Protein AF-M3UUQ3-F1 (afdb_monomer_lite)

Foldseek 3Di:
DVLLVLCVVVCVCVPPDPVCSVVLVVVLVVQCCVPVVVLVVCCVPPVPPDPVSVVVSVVSSVCCVVPDDD

Secondary structure (DSSP, 8-state):
-HHHHHHHHTTTTTTS-HHHHHHHHHHHHHHHHHHSHHHHHHHHHH----HHHHHHHHHHHHHHHHH---

Radius of gyration: 11.54 Å; chains: 1; bounding box: 28×19×28 Å

Organism: NCBI:txid885319

InterPro domains:
  IPR000793 ATP synthase, alpha subunit, C-terminal [PF00306] (3-64)
  IPR038376 ATP synthase, alpha subunit, C-terminal domain superfamily [G3DSA:1.20.150.20] (1-70)

Structure (mmCIF, N/CA/C/O backbone):
data_AF-M3UUQ3-F1
#
_entry.id   AF-M3UUQ3-F1
#
loop_
_atom_site.group_PDB
_atom_site.id
_atom_site.type_symbol
_atom_site.label_atom_id
_atom_site.label_alt_id
_atom_site.label_comp_id
_atom_site.label_asym_id
_atom_site.label_entity_id
_atom_site.label_seq_id
_atom_site.pdbx_PDB_ins_code
_atom_site.Cartn_x
_atom_site.Cartn_y
_atom_site.Cartn_z
_atom_site.occupancy
_atom_site.B_iso_or_equiv
_atom_site.auth_seq_id
_atom_site.auth_comp_id
_atom_site.auth_asym_id
_atom_site.auth_atom_id
_atom_site.pdbx_PDB_model_num
ATOM 1 N N . MET A 1 1 ? 2.329 -10.579 1.098 1.00 56.97 1 MET A N 1
ATOM 2 C CA . MET A 1 1 ? 2.903 -10.495 2.459 1.00 56.97 1 MET A CA 1
ATOM 3 C C . MET A 1 1 ? 3.954 -9.394 2.601 1.00 56.97 1 MET A C 1
ATOM 5 O O . MET A 1 1 ? 4.045 -8.812 3.670 1.00 56.97 1 MET A O 1
ATOM 9 N N . SER A 1 2 ? 4.704 -9.045 1.547 1.00 66.50 2 SER A N 1
ATOM 10 C CA . SER A 1 2 ? 5.711 -7.966 1.590 1.00 66.50 2 SER A CA 1
ATOM 11 C C . SER A 1 2 ? 5.120 -6.580 1.905 1.00 66.50 2 SER A C 1
ATOM 13 O O . SER A 1 2 ? 5.713 -5.815 2.652 1.00 66.50 2 SER A O 1
ATOM 15 N N . LEU A 1 3 ? 3.917 -6.282 1.399 1.00 67.69 3 LEU A N 1
ATOM 16 C CA . LEU A 1 3 ? 3.179 -5.041 1.692 1.00 67.69 3 LEU A CA 1
ATOM 17 C C . LEU A 1 3 ? 2.770 -4.909 3.161 1.00 67.69 3 LEU A C 1
ATOM 19 O O . LEU A 1 3 ? 2.878 -3.828 3.727 1.00 67.69 3 LEU A O 1
ATOM 23 N N . SER A 1 4 ? 2.320 -5.998 3.779 1.00 66.56 4 SER A N 1
ATOM 24 C CA . SER A 1 4 ? 1.923 -6.027 5.188 1.00 66.56 4 SER A CA 1
ATOM 25 C C . SER A 1 4 ? 3.113 -5.755 6.098 1.00 66.56 4 SER A C 1
ATOM 27 O O . SER A 1 4 ? 3.024 -4.950 7.020 1.00 66.56 4 SER A O 1
ATOM 29 N N . LEU A 1 5 ? 4.253 -6.379 5.782 1.00 70.25 5 LEU A N 1
ATOM 30 C CA . LEU A 1 5 ? 5.505 -6.170 6.499 1.00 70.25 5 LEU A CA 1
ATOM 31 C C . LEU A 1 5 ? 5.994 -4.725 6.347 1.00 70.25 5 LEU A C 1
ATOM 33 O O . LEU A 1 5 ? 6.395 -4.109 7.325 1.00 70.25 5 LEU A O 1
ATOM 37 N N . TYR A 1 6 ? 5.874 -4.161 5.146 1.00 73.06 6 TYR A N 1
ATOM 38 C CA . TYR A 1 6 ? 6.207 -2.767 4.870 1.00 73.06 6 TYR A CA 1
ATOM 39 C C . TYR A 1 6 ? 5.297 -1.774 5.612 1.00 73.06 6 TYR A C 1
ATOM 41 O O . TYR A 1 6 ? 5.769 -0.800 6.199 1.00 73.06 6 TYR A O 1
ATOM 49 N N . ALA A 1 7 ? 3.985 -2.023 5.619 1.00 70.94 7 ALA A N 1
ATOM 50 C CA . ALA A 1 7 ? 3.021 -1.208 6.349 1.00 70.94 7 ALA A CA 1
ATOM 51 C C . ALA A 1 7 ? 3.242 -1.284 7.870 1.00 70.94 7 ALA A C 1
ATOM 53 O O . ALA A 1 7 ? 3.065 -0.279 8.561 1.00 70.94 7 ALA A O 1
ATOM 54 N N . ALA A 1 8 ? 3.661 -2.447 8.378 1.00 71.69 8 ALA A N 1
ATOM 55 C CA . ALA 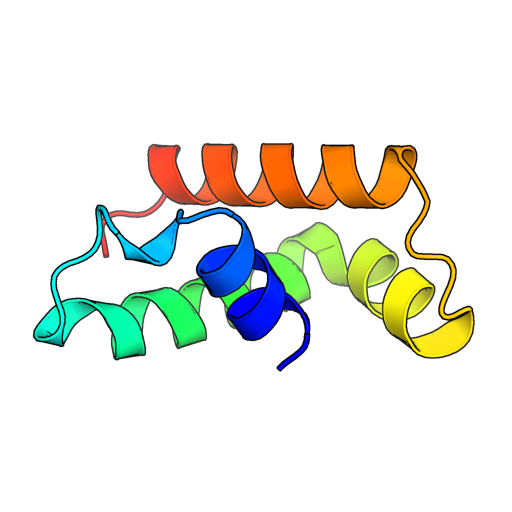A 1 8 ? 4.047 -2.638 9.771 1.00 71.69 8 ALA A CA 1
ATOM 56 C C . ALA A 1 8 ? 5.339 -1.882 10.123 1.00 71.69 8 ALA A C 1
ATOM 58 O O . ALA A 1 8 ? 5.338 -1.104 11.071 1.00 71.69 8 ALA A O 1
ATOM 59 N N . GLU A 1 9 ? 6.403 -2.048 9.331 1.00 72.31 9 GLU A N 1
ATOM 60 C CA . GLU A 1 9 ? 7.704 -1.377 9.511 1.00 72.31 9 GLU A CA 1
ATOM 61 C C . GLU A 1 9 ? 7.577 0.149 9.518 1.00 72.31 9 GLU A C 1
ATOM 63 O O . GLU A 1 9 ? 8.155 0.829 10.361 1.00 72.31 9 GLU A O 1
ATOM 68 N N . ARG A 1 10 ? 6.7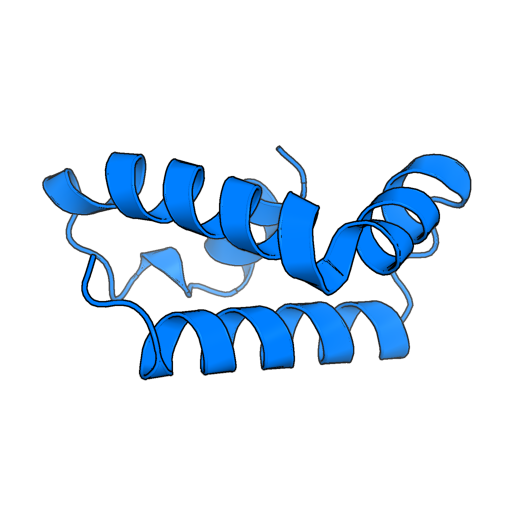74 0.705 8.604 1.00 73.06 10 ARG A N 1
ATOM 69 C CA . ARG A 1 10 ? 6.573 2.158 8.511 1.00 73.06 10 ARG A CA 1
ATOM 70 C C . ARG A 1 10 ? 5.515 2.720 9.457 1.00 73.06 10 ARG A C 1
ATOM 72 O O . ARG A 1 10 ? 5.261 3.921 9.425 1.00 73.06 10 ARG A O 1
ATOM 79 N N . GLY A 1 11 ? 4.890 1.885 10.287 1.00 71.75 11 GLY A N 1
ATOM 80 C CA . GLY A 1 11 ? 3.878 2.328 11.246 1.00 71.75 11 GLY A CA 1
ATOM 81 C C . GLY A 1 11 ? 2.558 2.773 10.609 1.00 71.75 11 GLY A C 1
ATOM 82 O O . GLY A 1 11 ? 1.756 3.436 11.262 1.00 71.75 11 GLY A O 1
ATOM 83 N N . PHE A 1 12 ? 2.283 2.394 9.356 1.00 71.06 12 PHE A N 1
ATOM 84 C CA . PHE A 1 12 ? 0.979 2.647 8.730 1.00 71.06 12 PHE A CA 1
ATOM 85 C C . PHE A 1 12 ? -0.146 1.854 9.402 1.00 71.06 12 PHE A C 1
ATOM 87 O O . PHE A 1 12 ? -1.295 2.287 9.369 1.00 71.06 12 PHE A O 1
ATOM 94 N N . LEU A 1 13 ? 0.192 0.731 10.045 1.00 68.69 13 LEU A N 1
ATOM 95 C CA . LEU A 1 13 ? -0.729 -0.059 10.865 1.00 68.69 13 LEU A CA 1
ATOM 96 C C . LEU A 1 13 ? -0.979 0.550 12.254 1.00 68.69 13 LEU A C 1
ATOM 98 O O . LEU A 1 13 ? -1.960 0.185 12.890 1.00 68.69 13 LEU A O 1
ATOM 102 N N . SER A 1 14 ? -0.147 1.490 12.720 1.00 69.12 14 SER A N 1
ATOM 103 C CA . SER A 1 14 ? -0.294 2.106 14.051 1.00 69.12 14 SER A CA 1
ATOM 104 C C . SER A 1 14 ? -1.549 2.972 14.176 1.00 69.12 14 SER A C 1
ATOM 106 O O . SER A 1 14 ? -2.060 3.171 15.272 1.00 69.12 14 SER A O 1
ATOM 108 N N . ASP A 1 15 ? -2.044 3.484 13.051 1.00 69.69 15 ASP A N 1
ATOM 109 C CA . ASP A 1 15 ? -3.250 4.317 12.963 1.00 69.69 15 ASP A CA 1
ATOM 110 C C . ASP A 1 15 ? -4.521 3.479 12.703 1.00 69.69 15 ASP A C 1
ATOM 112 O O . ASP A 1 15 ? -5.630 4.003 12.633 1.00 69.69 15 ASP A O 1
ATOM 116 N N . VAL A 1 16 ? -4.374 2.160 12.542 1.00 70.81 16 VAL A N 1
ATOM 117 C CA . VAL A 1 16 ? -5.464 1.233 12.228 1.00 70.81 16 VAL A CA 1
ATOM 118 C C . VAL A 1 16 ? -5.797 0.425 13.481 1.00 70.81 16 VAL A C 1
ATOM 120 O O . VAL A 1 16 ? -4.931 -0.196 14.090 1.00 70.81 16 VAL A O 1
ATOM 123 N N . SER A 1 17 ? -7.069 0.418 13.887 1.00 75.56 17 SER A N 1
ATOM 124 C CA . SER A 1 17 ? -7.514 -0.400 15.025 1.00 75.56 17 SER A CA 1
ATOM 125 C C . SER A 1 17 ? -7.268 -1.885 14.772 1.00 75.56 17 SER A C 1
ATOM 127 O O . SER A 1 17 ? -7.479 -2.352 13.659 1.00 75.56 17 SER A O 1
ATOM 129 N N . LEU A 1 18 ? -6.899 -2.639 15.812 1.00 75.19 18 LEU A N 1
ATOM 130 C CA . LEU A 1 18 ? -6.546 -4.063 15.710 1.00 75.19 18 LEU A CA 1
ATOM 131 C C . LEU A 1 18 ? -7.616 -4.904 14.985 1.00 75.19 18 LEU A C 1
ATOM 133 O O . LEU A 1 18 ? -7.291 -5.748 14.158 1.00 75.19 18 LEU A O 1
ATOM 137 N N . ASP A 1 19 ? -8.891 -4.608 15.246 1.00 78.62 19 ASP A N 1
ATOM 138 C CA . ASP A 1 19 ? -10.062 -5.233 14.613 1.00 78.62 19 ASP A CA 1
ATOM 139 C C . ASP A 1 19 ? -10.168 -4.939 13.101 1.00 78.62 19 ASP A C 1
ATOM 141 O O . ASP A 1 19 ? -10.635 -5.751 12.308 1.00 78.62 19 ASP A O 1
ATOM 145 N N . LYS A 1 20 ? -9.650 -3.782 12.682 1.00 76.06 20 LYS A N 1
ATOM 146 C CA . LYS A 1 20 ? -9.649 -3.282 11.304 1.00 76.06 20 LYS A CA 1
ATOM 147 C C . LYS A 1 20 ? -8.390 -3.672 10.526 1.00 76.06 20 LYS A C 1
ATOM 149 O O . LYS A 1 20 ? -8.396 -3.557 9.303 1.00 76.06 20 LYS A O 1
ATOM 154 N N . ILE A 1 21 ? -7.329 -4.140 11.196 1.00 78.56 21 ILE A N 1
ATOM 155 C CA . ILE A 1 21 ? -6.055 -4.505 10.549 1.00 78.56 21 ILE A CA 1
ATOM 156 C C . ILE A 1 21 ? -6.265 -5.608 9.511 1.00 78.56 21 ILE A C 1
ATOM 158 O O . ILE A 1 21 ? -5.742 -5.491 8.409 1.00 78.56 21 ILE A O 1
ATOM 162 N N . GLY A 1 22 ? -7.070 -6.633 9.811 1.00 78.31 22 GLY A N 1
ATOM 163 C CA . GLY A 1 22 ? -7.340 -7.716 8.857 1.00 78.31 22 GLY A CA 1
ATOM 164 C C . GLY A 1 22 ? -8.011 -7.216 7.571 1.00 78.31 22 GLY A C 1
ATOM 165 O O . GLY A 1 22 ? -7.563 -7.531 6.467 1.00 78.31 22 GLY A O 1
ATOM 166 N N . SER A 1 23 ? -9.037 -6.369 7.712 1.00 82.31 23 SER A N 1
ATOM 167 C CA . SER A 1 23 ? -9.731 -5.734 6.583 1.00 82.31 23 SER A CA 1
ATOM 168 C C . SER A 1 23 ? -8.811 -4.794 5.804 1.00 82.31 23 SER A C 1
ATOM 170 O O . SER A 1 23 ? -8.810 -4.812 4.573 1.00 82.31 23 SER A O 1
ATOM 172 N N . PHE A 1 24 ? -7.989 -4.015 6.511 1.00 80.38 24 PHE A N 1
ATOM 173 C CA . PHE A 1 24 ? -6.986 -3.134 5.920 1.00 80.38 24 PHE A CA 1
ATOM 174 C C . PHE A 1 24 ? -5.972 -3.925 5.092 1.00 80.38 24 PHE A C 1
ATOM 176 O O . PHE A 1 24 ? -5.710 -3.565 3.951 1.00 80.38 24 PHE A O 1
ATOM 183 N N . GLU A 1 25 ? -5.436 -5.028 5.619 1.00 77.62 25 GLU A N 1
ATOM 184 C CA . GLU A 1 25 ? -4.448 -5.855 4.925 1.00 77.62 25 GLU A CA 1
ATOM 185 C C . GLU A 1 25 ? -5.018 -6.454 3.637 1.00 77.62 25 GLU A C 1
ATOM 187 O O . GLU A 1 25 ? -4.407 -6.342 2.573 1.00 77.62 25 GLU A O 1
ATOM 192 N N . GLN A 1 26 ? -6.211 -7.054 3.710 1.00 81.44 26 GLN A N 1
ATOM 193 C CA . GLN A 1 26 ? -6.858 -7.637 2.535 1.00 81.44 26 GLN A CA 1
ATOM 194 C C . GLN A 1 26 ? -7.151 -6.582 1.476 1.00 81.44 26 GLN A C 1
ATOM 196 O O . GLN A 1 26 ? -6.885 -6.797 0.291 1.00 81.44 26 GLN A O 1
ATOM 201 N N . ALA A 1 27 ? -7.686 -5.439 1.893 1.00 82.12 27 ALA A N 1
ATOM 202 C CA . ALA A 1 27 ? -8.064 -4.392 0.971 1.00 82.12 27 ALA A CA 1
ATOM 203 C C . ALA A 1 27 ? -6.837 -3.673 0.384 1.00 82.12 27 ALA A C 1
ATOM 205 O O . ALA A 1 27 ? -6.834 -3.370 -0.810 1.00 82.12 27 ALA A O 1
ATOM 206 N N . LEU A 1 28 ? -5.762 -3.505 1.161 1.00 79.25 28 LEU A N 1
ATOM 207 C CA . LEU A 1 28 ? -4.478 -2.991 0.689 1.00 79.25 28 LEU A CA 1
ATOM 208 C C . LEU A 1 28 ? -3.865 -3.936 -0.347 1.00 79.25 28 LEU A C 1
ATOM 210 O O . LEU A 1 28 ? -3.475 -3.499 -1.428 1.00 79.25 28 LEU A O 1
ATOM 214 N N . ILE A 1 29 ? -3.819 -5.239 -0.054 1.00 78.25 29 ILE A N 1
ATOM 215 C CA . ILE A 1 29 ? -3.315 -6.251 -0.989 1.00 78.25 29 ILE A CA 1
ATOM 216 C C . ILE A 1 29 ? -4.159 -6.264 -2.266 1.00 78.25 29 ILE A C 1
ATOM 218 O O . ILE A 1 29 ? -3.594 -6.317 -3.356 1.00 78.25 29 ILE A O 1
ATOM 222 N N . ALA A 1 30 ? -5.487 -6.182 -2.160 1.00 83.06 30 ALA A N 1
ATOM 223 C CA . ALA A 1 30 ? -6.379 -6.133 -3.316 1.00 83.06 30 ALA A CA 1
ATOM 224 C C . ALA A 1 30 ? -6.175 -4.859 -4.151 1.00 83.06 30 ALA A C 1
ATOM 226 O O . ALA A 1 30 ? -6.103 -4.940 -5.376 1.00 83.06 30 ALA A O 1
ATOM 227 N N . TYR A 1 31 ? -6.028 -3.697 -3.508 1.00 82.69 31 TYR A N 1
ATOM 228 C CA . TYR A 1 31 ? -5.747 -2.429 -4.180 1.00 82.69 31 TYR A CA 1
ATOM 229 C C . TYR A 1 31 ? -4.411 -2.480 -4.921 1.00 82.69 31 TYR A C 1
ATOM 231 O O . TYR A 1 31 ? -4.356 -2.186 -6.113 1.00 82.69 31 TYR A O 1
ATOM 239 N N . PHE A 1 32 ? -3.348 -2.941 -4.261 1.00 78.38 32 PHE A N 1
ATOM 240 C CA . PHE A 1 32 ? -2.044 -3.077 -4.900 1.00 78.38 32 PHE A CA 1
ATOM 241 C C . PHE A 1 32 ? -2.038 -4.137 -6.002 1.00 78.38 32 PHE A C 1
ATOM 243 O O . PHE A 1 32 ? -1.406 -3.915 -7.024 1.00 78.38 32 PHE A O 1
ATOM 250 N N . ASN A 1 33 ? -2.768 -5.246 -5.868 1.00 79.12 33 ASN A N 1
ATOM 251 C CA . ASN A 1 33 ? -2.911 -6.218 -6.959 1.00 79.12 33 ASN A CA 1
ATOM 252 C C . ASN A 1 33 ? -3.730 -5.693 -8.142 1.00 79.12 33 ASN A C 1
ATOM 254 O O . ASN A 1 33 ? -3.583 -6.210 -9.242 1.00 79.12 33 ASN A O 1
ATOM 258 N N . ARG A 1 34 ? -4.616 -4.714 -7.937 1.00 78.88 34 ARG A N 1
ATOM 259 C CA . ARG A 1 34 ? -5.472 -4.184 -9.003 1.00 78.88 34 ARG A CA 1
ATOM 260 C C . ARG A 1 34 ? -4.844 -2.988 -9.715 1.00 78.88 34 ARG A C 1
ATOM 262 O O . ARG A 1 34 ? -4.849 -2.942 -10.937 1.00 78.88 34 ARG A O 1
ATOM 269 N N . ASP A 1 35 ? -4.324 -2.033 -8.949 1.00 74.69 35 ASP A N 1
ATOM 270 C CA . ASP A 1 35 ? -3.802 -0.751 -9.445 1.00 74.69 35 ASP A CA 1
ATOM 271 C C . ASP A 1 35 ? -2.270 -0.754 -9.586 1.00 74.69 35 ASP A C 1
ATOM 273 O O . ASP A 1 35 ? -1.714 -0.078 -10.446 1.00 74.69 35 ASP A O 1
ATOM 277 N N . HIS A 1 36 ? -1.571 -1.546 -8.769 1.00 74.62 36 HIS A N 1
ATOM 278 C CA . HIS A 1 36 ? -0.107 -1.559 -8.686 1.00 74.62 36 HIS A CA 1
ATOM 279 C C . HIS A 1 36 ? 0.491 -2.958 -8.918 1.00 74.62 36 HIS A C 1
ATOM 281 O O . HIS A 1 36 ? 1.577 -3.264 -8.419 1.00 74.62 36 HIS A O 1
ATOM 287 N N . ALA A 1 37 ? -0.198 -3.807 -9.691 1.00 74.31 37 ALA A N 1
ATOM 288 C CA . ALA A 1 37 ? 0.225 -5.179 -9.983 1.00 74.31 37 ALA A CA 1
ATOM 289 C C . ALA A 1 37 ? 1.634 -5.228 -10.594 1.00 74.31 37 ALA A C 1
ATOM 291 O O . ALA A 1 37 ? 2.437 -6.087 -10.244 1.00 74.31 37 ALA A O 1
ATOM 292 N N . ASP A 1 38 ? 1.947 -4.263 -11.464 1.00 73.38 38 ASP A N 1
ATOM 293 C CA . ASP A 1 38 ? 3.259 -4.118 -12.104 1.00 73.38 38 ASP A CA 1
ATOM 294 C C . ASP A 1 38 ? 4.362 -3.771 -11.088 1.00 73.38 38 ASP A C 1
ATOM 296 O O . ASP A 1 38 ? 5.472 -4.298 -11.147 1.00 73.38 38 ASP A O 1
ATOM 300 N N . LEU A 1 39 ? 4.033 -2.939 -10.094 1.00 73.06 39 LEU A N 1
ATOM 301 C CA . LEU A 1 39 ? 4.942 -2.557 -9.012 1.00 73.06 39 LEU A CA 1
ATOM 302 C C . LEU A 1 39 ? 5.209 -3.756 -8.089 1.00 73.06 39 LEU A C 1
ATOM 304 O O . LEU A 1 39 ? 6.355 -4.059 -7.766 1.00 73.06 39 LEU A O 1
ATOM 308 N N . MET A 1 40 ? 4.151 -4.493 -7.744 1.00 71.81 40 MET A N 1
ATOM 309 C CA . MET A 1 40 ? 4.214 -5.764 -7.017 1.00 71.81 40 MET A CA 1
ATOM 310 C C . MET A 1 40 ? 5.043 -6.814 -7.757 1.00 71.81 40 MET A C 1
ATOM 312 O O . MET A 1 40 ? 5.887 -7.466 -7.146 1.00 71.81 40 MET A O 1
ATOM 316 N N . ALA A 1 41 ? 4.849 -6.958 -9.068 1.00 74.06 41 ALA A N 1
ATOM 317 C CA .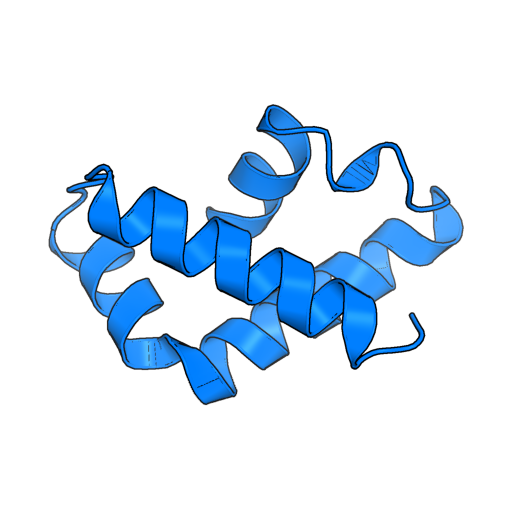 ALA A 1 41 ? 5.620 -7.875 -9.896 1.00 74.06 41 ALA A CA 1
ATOM 318 C C . ALA A 1 41 ? 7.105 -7.489 -9.924 1.00 74.06 41 ALA A C 1
ATOM 320 O O . ALA A 1 41 ? 7.955 -8.359 -9.763 1.00 74.06 41 ALA A O 1
ATOM 321 N N . LYS A 1 42 ? 7.438 -6.196 -10.035 1.00 68.81 42 LYS A N 1
ATOM 322 C CA . LYS A 1 42 ? 8.829 -5.716 -9.965 1.00 68.81 42 LYS A CA 1
ATOM 323 C C . LYS A 1 42 ? 9.496 -6.029 -8.627 1.00 68.81 42 LYS A C 1
ATOM 325 O O . LYS A 1 42 ? 10.626 -6.514 -8.628 1.00 68.81 42 LYS A O 1
ATOM 330 N N . ILE A 1 43 ? 8.788 -5.830 -7.513 1.00 70.19 43 ILE A N 1
ATOM 331 C CA . ILE A 1 43 ? 9.266 -6.200 -6.169 1.00 70.19 43 ILE A CA 1
ATOM 332 C C . ILE A 1 43 ? 9.531 -7.707 -6.088 1.00 70.19 43 ILE A C 1
ATOM 334 O O . ILE A 1 43 ? 10.578 -8.124 -5.601 1.00 70.19 43 ILE A O 1
ATOM 338 N N . ASN A 1 44 ? 8.598 -8.524 -6.587 1.00 66.94 44 ASN A N 1
ATOM 339 C CA . ASN A 1 44 ? 8.680 -9.983 -6.496 1.00 66.94 44 ASN A CA 1
ATOM 340 C C . ASN A 1 44 ? 9.751 -10.590 -7.415 1.00 66.94 44 ASN A C 1
ATOM 342 O O . ASN A 1 44 ? 10.359 -11.595 -7.065 1.00 66.94 44 ASN A O 1
ATOM 346 N N . VAL A 1 45 ? 9.961 -10.010 -8.599 1.00 66.25 45 VAL A N 1
ATOM 347 C CA . VAL A 1 45 ? 10.891 -10.540 -9.609 1.00 66.25 45 VAL A CA 1
ATOM 348 C C . VAL A 1 45 ? 12.318 -10.090 -9.342 1.00 66.25 45 VAL A C 1
ATOM 350 O O . VAL A 1 45 ? 13.249 -10.873 -9.514 1.00 66.25 45 VAL A O 1
ATOM 353 N N . LYS A 1 46 ? 12.505 -8.824 -8.961 1.00 56.97 46 LYS A N 1
ATOM 354 C CA . LYS A 1 46 ? 13.838 -8.227 -8.896 1.00 56.97 46 LYS A CA 1
ATOM 355 C C . LYS A 1 46 ? 14.394 -8.168 -7.476 1.00 56.97 46 LYS A C 1
ATOM 357 O O . LYS A 1 46 ? 15.606 -8.115 -7.321 1.00 56.97 46 LYS A O 1
ATOM 362 N N . GLY A 1 47 ? 13.542 -8.150 -6.446 1.00 55.94 47 GLY A N 1
ATOM 363 C CA . GLY A 1 47 ? 13.978 -7.911 -5.064 1.00 55.94 47 GLY A CA 1
ATOM 364 C C . GLY A 1 47 ? 14.609 -6.527 -4.840 1.00 55.94 47 GLY A C 1
ATOM 365 O O . GLY A 1 47 ? 15.033 -6.227 -3.729 1.00 55.94 47 GLY A O 1
ATOM 366 N N . ASP A 1 48 ? 14.648 -5.679 -5.874 1.00 61.94 48 ASP A N 1
ATOM 367 C CA . ASP A 1 48 ? 15.072 -4.282 -5.830 1.00 61.94 48 ASP A CA 1
ATOM 368 C C . ASP A 1 48 ? 13.987 -3.476 -5.103 1.00 61.94 48 ASP A C 1
ATOM 370 O O . ASP A 1 48 ? 13.068 -2.911 -5.707 1.00 61.94 48 ASP A O 1
ATOM 374 N N . PHE A 1 49 ? 14.079 -3.433 -3.779 1.00 64.19 49 PHE A N 1
ATOM 375 C CA . PHE A 1 49 ? 13.398 -2.426 -2.974 1.00 64.19 49 PHE A CA 1
ATOM 376 C C . PHE A 1 49 ? 14.164 -1.098 -3.117 1.00 64.19 49 PHE A C 1
ATOM 378 O O . PHE A 1 49 ? 14.918 -0.694 -2.239 1.00 64.19 49 PHE A O 1
ATOM 385 N N . ASN A 1 50 ? 14.025 -0.454 -4.279 1.00 68.62 50 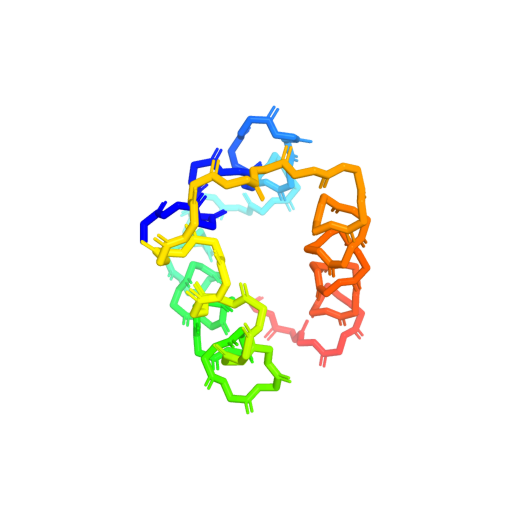ASN A N 1
ATOM 386 C CA . ASN A 1 50 ? 14.648 0.843 -4.564 1.00 68.62 50 ASN A CA 1
ATOM 387 C C . ASN A 1 50 ? 13.751 1.994 -4.077 1.00 68.62 50 ASN A C 1
ATOM 389 O O . ASN A 1 50 ? 12.531 1.831 -4.001 1.00 68.62 50 ASN A O 1
ATOM 393 N N . ASP A 1 51 ? 14.327 3.177 -3.837 1.00 75.62 51 ASP A N 1
ATOM 394 C CA . ASP A 1 51 ? 13.602 4.383 -3.396 1.00 75.62 51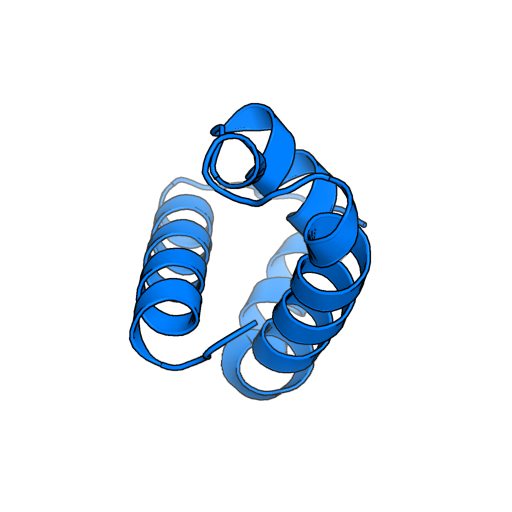 ASP A CA 1
ATOM 395 C C . ASP A 1 51 ? 12.376 4.735 -4.263 1.00 75.62 51 ASP A C 1
ATOM 397 O O . ASP A 1 51 ? 11.370 5.209 -3.743 1.00 75.62 51 ASP A O 1
ATOM 401 N N . GLU A 1 52 ? 12.398 4.460 -5.573 1.00 74.94 52 GLU A N 1
ATOM 402 C CA . GLU A 1 52 ? 11.225 4.661 -6.444 1.00 74.94 52 GLU A CA 1
ATOM 403 C C . GLU A 1 52 ? 10.054 3.735 -6.096 1.00 74.94 52 GLU A C 1
ATOM 405 O O . GLU A 1 52 ? 8.896 4.155 -6.095 1.00 74.94 52 GLU A O 1
ATOM 410 N N . ILE A 1 53 ? 10.346 2.467 -5.800 1.00 75.31 53 ILE A N 1
ATOM 411 C CA . ILE A 1 53 ? 9.329 1.499 -5.390 1.00 75.31 53 ILE A CA 1
ATOM 412 C C . ILE A 1 53 ? 8.826 1.855 -4.000 1.00 75.31 53 ILE A C 1
ATOM 414 O O . ILE A 1 53 ? 7.621 1.842 -3.773 1.00 75.31 53 ILE A O 1
ATOM 418 N N . ASP A 1 54 ? 9.728 2.223 -3.096 1.00 75.75 54 ASP A N 1
ATOM 419 C CA . ASP A 1 54 ? 9.370 2.704 -1.771 1.00 75.75 54 ASP A CA 1
ATOM 420 C C . ASP A 1 54 ? 8.420 3.911 -1.839 1.00 75.75 54 ASP A C 1
ATOM 422 O O . ASP A 1 54 ? 7.349 3.894 -1.229 1.00 75.75 54 ASP A O 1
ATOM 426 N N . ALA A 1 55 ? 8.751 4.920 -2.648 1.00 81.19 55 ALA A N 1
ATOM 427 C CA . ALA A 1 55 ? 7.900 6.083 -2.873 1.00 81.19 55 ALA A CA 1
ATOM 428 C C . ALA A 1 55 ? 6.558 5.695 -3.512 1.00 81.19 55 ALA A C 1
ATOM 430 O O . ALA A 1 55 ? 5.513 6.210 -3.113 1.00 81.19 55 ALA A O 1
ATOM 431 N N . GLY A 1 56 ? 6.564 4.751 -4.459 1.00 77.69 56 GLY A N 1
ATOM 432 C CA . GLY A 1 56 ? 5.360 4.224 -5.099 1.00 77.69 56 GLY A CA 1
ATOM 433 C C . GLY A 1 56 ? 4.438 3.484 -4.127 1.00 77.69 56 GLY A C 1
ATOM 434 O O . GLY A 1 56 ? 3.227 3.709 -4.140 1.00 77.69 56 GLY A O 1
ATOM 435 N N . ILE A 1 57 ? 4.995 2.649 -3.243 1.00 76.44 57 ILE A N 1
ATOM 436 C CA . ILE A 1 57 ? 4.229 1.973 -2.191 1.00 76.44 57 ILE A CA 1
ATOM 437 C C . ILE A 1 57 ? 3.708 2.998 -1.189 1.00 76.44 57 ILE A C 1
ATOM 439 O O . ILE A 1 57 ? 2.535 2.948 -0.830 1.00 76.44 57 ILE A O 1
ATOM 443 N N . LYS A 1 58 ? 4.534 3.956 -0.763 1.00 80.12 58 LYS A N 1
ATOM 444 C CA . LYS A 1 58 ? 4.123 5.004 0.176 1.00 80.12 58 LYS A CA 1
ATOM 445 C C . LYS A 1 58 ? 2.953 5.821 -0.376 1.00 80.12 58 LYS A C 1
ATOM 447 O O . LYS A 1 58 ? 1.921 5.921 0.279 1.00 80.12 58 LYS A O 1
ATOM 452 N N . ALA A 1 59 ? 3.069 6.301 -1.614 1.00 82.56 59 ALA A N 1
ATOM 453 C CA . ALA A 1 59 ? 2.006 7.031 -2.298 1.00 82.56 59 ALA A CA 1
ATOM 454 C C . ALA A 1 59 ? 0.758 6.162 -2.517 1.00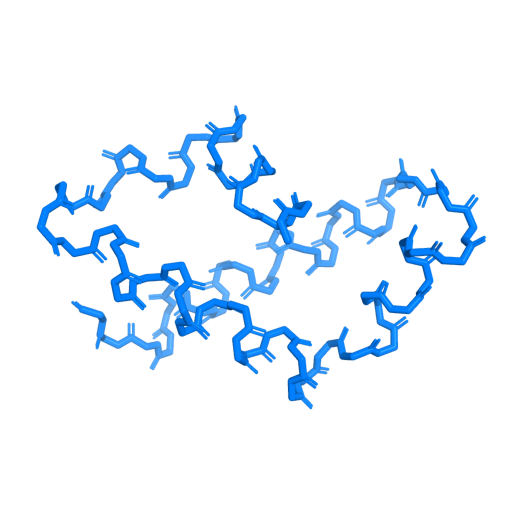 82.56 59 ALA A C 1
ATOM 456 O O . ALA A 1 59 ? -0.364 6.652 -2.396 1.00 82.56 59 ALA A O 1
ATOM 457 N N . GLY A 1 60 ? 0.938 4.871 -2.812 1.00 80.56 60 GLY A N 1
ATOM 458 C CA . GLY A 1 60 ? -0.153 3.907 -2.936 1.00 80.56 60 GLY A CA 1
ATOM 459 C C . GLY A 1 60 ? -0.887 3.680 -1.614 1.00 80.56 60 GLY A C 1
ATOM 460 O O . GLY A 1 60 ? -2.113 3.663 -1.612 1.00 80.56 60 GLY A O 1
ATOM 461 N N . ILE A 1 61 ? -0.166 3.580 -0.491 1.00 78.06 61 ILE A N 1
ATOM 462 C CA . ILE A 1 61 ? -0.742 3.483 0.858 1.00 78.06 61 ILE A CA 1
ATOM 463 C C . ILE A 1 61 ? -1.430 4.793 1.247 1.00 78.06 61 ILE A C 1
ATOM 465 O O . ILE A 1 61 ? -2.527 4.744 1.785 1.00 78.06 61 ILE A O 1
ATOM 469 N N . GLU A 1 62 ? -0.855 5.962 0.962 1.00 80.62 62 GLU A N 1
ATOM 470 C CA . GLU A 1 62 ? -1.507 7.252 1.233 1.00 80.62 62 GLU A CA 1
ATOM 471 C C . GLU A 1 62 ? -2.787 7.431 0.409 1.00 80.62 62 GLU A C 1
ATOM 473 O O . GLU A 1 62 ? -3.821 7.823 0.950 1.00 80.62 62 GLU A O 1
ATOM 478 N N . LYS A 1 63 ? -2.764 7.070 -0.881 1.00 81.12 63 LYS A N 1
ATOM 479 C CA . LYS A 1 63 ? -3.972 7.038 -1.716 1.00 81.12 63 LYS A CA 1
ATOM 480 C C . LYS A 1 63 ? -4.983 6.047 -1.182 1.00 81.12 63 LYS A C 1
ATOM 482 O O . LYS A 1 63 ? -6.148 6.398 -1.040 1.00 81.12 63 LYS A O 1
ATOM 487 N N . PHE A 1 64 ? -4.556 4.830 -0.872 1.00 79.62 64 PHE A N 1
ATOM 488 C CA . PHE A 1 64 ? -5.415 3.834 -0.254 1.00 79.62 64 PHE A CA 1
ATOM 489 C C . PHE A 1 64 ? -6.050 4.409 1.012 1.00 79.62 64 PHE A C 1
ATOM 491 O O . PHE A 1 64 ? -7.269 4.341 1.155 1.00 79.62 64 PHE A O 1
ATOM 498 N N . LYS A 1 65 ? -5.247 5.103 1.835 1.00 75.56 65 LYS A N 1
ATOM 499 C CA . LYS A 1 65 ? -5.705 5.751 3.054 1.00 75.56 65 LYS A CA 1
ATOM 500 C C . LYS A 1 65 ? -6.757 6.837 2.826 1.00 75.56 65 LYS A C 1
ATOM 502 O O . LYS A 1 65 ? -7.686 6.981 3.610 1.00 75.56 65 LYS A O 1
ATOM 507 N N . ALA A 1 66 ? -6.605 7.603 1.755 1.00 79.19 66 ALA A N 1
ATOM 508 C CA . ALA A 1 66 ? -7.527 8.672 1.396 1.00 79.19 66 ALA A CA 1
ATOM 509 C C . ALA A 1 66 ? -8.800 8.172 0.692 1.00 79.19 66 ALA A C 1
ATOM 511 O O . ALA A 1 66 ? -9.830 8.838 0.748 1.00 79.19 66 ALA A O 1
ATOM 512 N N . THR A 1 67 ? -8.728 7.035 -0.008 1.00 72.06 67 THR A N 1
ATOM 513 C CA . THR A 1 67 ? -9.793 6.589 -0.923 1.00 72.06 67 THR A CA 1
ATOM 514 C C . THR A 1 67 ? -10.661 5.489 -0.329 1.00 72.06 67 THR A C 1
ATOM 516 O O . THR A 1 67 ? -11.840 5.396 -0.666 1.00 72.06 67 THR A O 1
ATOM 519 N N . GLN A 1 68 ? -10.099 4.634 0.526 1.00 63.75 68 GLN A N 1
ATOM 520 C CA . GLN A 1 68 ? -10.865 3.587 1.184 1.00 63.75 68 GLN A CA 1
ATOM 521 C C . GLN A 1 68 ? -11.234 3.969 2.607 1.00 63.75 68 GLN A C 1
ATOM 523 O O . GLN A 1 68 ? -10.450 4.530 3.360 1.00 63.75 68 GLN A O 1
ATOM 528 N N . THR A 1 69 ? -12.455 3.614 2.974 1.00 57.72 69 THR A N 1
ATOM 529 C CA . THR A 1 69 ? -12.927 3.601 4.353 1.00 57.72 69 THR A CA 1
ATOM 530 C C . THR A 1 69 ? -12.861 2.140 4.798 1.00 57.72 69 THR A C 1
ATOM 532 O O . THR A 1 69 ? -13.697 1.346 4.370 1.00 57.72 69 THR A O 1
ATOM 535 N N . TRP A 1 70 ? -11.825 1.754 5.550 1.00 61.00 70 TRP A N 1
ATOM 536 C CA . TRP A 1 70 ? -11.684 0.394 6.101 1.00 61.00 70 TRP A CA 1
ATOM 537 C C . TRP A 1 70 ? -12.374 0.252 7.452 1.00 61.00 70 TRP A C 1
ATOM 539 O O . TRP A 1 70 ? -12.464 1.225 8.238 1.00 61.00 70 TRP A O 1
#

pLDDT: mean 73.44, std 6.68, range [55.94, 83.06]

Sequence (70 aa):
MSLSLYAAERGFLSDVSLDKIGSFEQALIAYFNRDHADLMAKINVKGDFNDEIDAGIKAGIEKFKATQTW